Protein AF-A0A2N1PVU5-F1 (afdb_monomer_lite)

Sequence (95 aa):
MIFLVSFIALFIFFNIFYLIAQIKKNNGIADIAWGLGFVVVAITTLIYQGDYSVHQLVITCLVALWGLRLFFYIGLRNWSKPEDFRYVDMRKSWG

pLDDT: mean 90.37, std 7.98, range [55.22, 97.88]

Radius of gyration: 15.69 Å; chains: 1; bounding box: 38×25×37 Å

Foldseek 3Di:
DLVVQLVVQLVVQVVVQVVVCVVVVAPCSVQLSPLVSQLSSLVSSCVVVVDPPPVSVVVSVVSNVRSVVSNCVSCVVPVPPDHDVVVVVVVVVVD

Structure (mmCIF, N/CA/C/O backbone):
data_AF-A0A2N1PVU5-F1
#
_entry.id   AF-A0A2N1PVU5-F1
#
loop_
_atom_site.group_PDB
_atom_site.id
_atom_site.type_symbol
_atom_site.label_atom_id
_atom_site.label_alt_id
_atom_site.label_comp_id
_atom_site.label_asym_id
_atom_site.label_entity_id
_atom_site.label_seq_id
_atom_site.pdbx_PDB_ins_code
_atom_site.Cartn_x
_atom_site.Cartn_y
_atom_site.Cartn_z
_atom_site.occupancy
_atom_site.B_iso_or_equiv
_atom_site.auth_seq_id
_atom_site.auth_comp_id
_atom_site.auth_asym_id
_atom_site.auth_atom_id
_atom_site.pdbx_PDB_model_num
ATOM 1 N N . MET A 1 1 ? 0.358 -14.554 -16.232 1.00 87.25 1 MET A N 1
ATOM 2 C CA . MET A 1 1 ? 1.091 -14.920 -15.000 1.00 87.25 1 MET A CA 1
ATOM 3 C C . MET A 1 1 ? 1.312 -13.740 -14.067 1.00 87.25 1 MET A C 1
ATOM 5 O O . MET A 1 1 ? 1.058 -13.908 -12.884 1.00 87.25 1 MET A O 1
ATOM 9 N N . ILE A 1 2 ? 1.651 -12.545 -14.570 1.00 93.62 2 ILE A N 1
ATOM 10 C CA . ILE A 1 2 ? 1.801 -11.346 -13.724 1.00 93.62 2 ILE A CA 1
ATOM 11 C C . ILE A 1 2 ? 0.600 -11.077 -12.799 1.00 93.62 2 ILE A C 1
ATOM 13 O O . ILE A 1 2 ? 0.786 -10.907 -11.602 1.00 93.62 2 ILE A O 1
ATOM 17 N N . PHE A 1 3 ? -0.634 -11.155 -13.311 1.00 94.62 3 PHE A N 1
ATOM 18 C CA . PHE A 1 3 ? -1.836 -10.942 -12.495 1.00 94.62 3 PHE A CA 1
ATOM 19 C C . PHE A 1 3 ? -1.974 -11.938 -11.337 1.00 94.62 3 PHE A C 1
ATOM 21 O O . PHE A 1 3 ? -2.424 -11.556 -10.262 1.00 94.62 3 PHE A O 1
ATOM 28 N N . LEU A 1 4 ? -1.556 -13.194 -11.530 1.00 96.50 4 LEU A N 1
ATOM 29 C CA . LEU A 1 4 ? -1.588 -14.210 -10.476 1.00 96.50 4 LEU A CA 1
ATOM 30 C C . LEU A 1 4 ? -0.553 -13.900 -9.388 1.00 96.50 4 LEU A C 1
ATOM 32 O O . LEU A 1 4 ? -0.859 -14.004 -8.206 1.00 96.50 4 LEU A O 1
ATOM 36 N N . VAL A 1 5 ? 0.647 -13.467 -9.780 1.00 96.50 5 VAL A N 1
ATOM 37 C CA . VAL A 1 5 ? 1.701 -13.069 -8.835 1.00 96.50 5 VAL A CA 1
ATOM 38 C C . VAL A 1 5 ? 1.270 -11.841 -8.034 1.00 96.50 5 VAL A C 1
ATOM 40 O O . VAL A 1 5 ? 1.370 -11.849 -6.809 1.00 96.50 5 VAL A O 1
ATOM 43 N N . SER A 1 6 ? 0.708 -10.824 -8.692 1.00 95.94 6 SER A N 1
ATOM 44 C CA . SER A 1 6 ? 0.148 -9.651 -8.013 1.00 95.94 6 SER A CA 1
ATOM 45 C C . SER A 1 6 ? -1.011 -10.023 -7.085 1.00 95.94 6 SER A C 1
ATOM 47 O O . SER A 1 6 ? -1.081 -9.507 -5.973 1.00 95.94 6 SER A O 1
ATOM 49 N N . PHE A 1 7 ? -1.890 -10.944 -7.496 1.00 97.19 7 PHE A N 1
ATOM 50 C CA . PHE A 1 7 ? -2.975 -11.442 -6.650 1.00 97.19 7 PHE A CA 1
ATOM 51 C C . PHE A 1 7 ? -2.443 -12.132 -5.392 1.00 97.19 7 PHE A C 1
ATOM 53 O O . PHE A 1 7 ? -2.885 -11.805 -4.297 1.00 97.19 7 PHE A O 1
ATOM 60 N N . ILE A 1 8 ? -1.468 -13.037 -5.525 1.00 97.75 8 ILE A N 1
ATOM 61 C CA . ILE A 1 8 ? -0.861 -13.736 -4.382 1.00 97.75 8 ILE A CA 1
ATOM 62 C C . ILE A 1 8 ? -0.182 -12.735 -3.440 1.00 97.75 8 ILE A C 1
ATOM 64 O O . ILE A 1 8 ? -0.387 -12.803 -2.228 1.00 97.75 8 ILE A O 1
ATOM 68 N N . ALA A 1 9 ? 0.572 -11.773 -3.981 1.00 96.81 9 ALA A N 1
ATOM 69 C CA . ALA A 1 9 ? 1.223 -10.733 -3.189 1.00 96.81 9 ALA A CA 1
ATOM 70 C C . ALA A 1 9 ? 0.204 -9.900 -2.392 1.00 96.81 9 ALA A C 1
ATOM 72 O O . ALA A 1 9 ? 0.369 -9.706 -1.187 1.00 96.81 9 ALA A O 1
ATOM 73 N N . LEU A 1 10 ? -0.884 -9.466 -3.037 1.00 97.19 10 LEU A N 1
ATOM 74 C CA . LEU A 1 10 ? -1.967 -8.737 -2.377 1.00 97.19 10 LEU A CA 1
ATOM 75 C C . LEU A 1 10 ? -2.708 -9.594 -1.351 1.00 97.19 10 LEU A C 1
ATOM 77 O O . LEU A 1 10 ? -3.015 -9.109 -0.266 1.00 97.19 10 LEU A O 1
ATOM 81 N N . PHE A 1 11 ? -2.981 -10.859 -1.665 1.00 97.50 11 PHE A N 1
ATOM 82 C CA . PHE A 1 11 ? -3.673 -11.772 -0.763 1.00 97.50 11 PHE A CA 1
ATOM 83 C C . PHE A 1 11 ? -2.887 -11.957 0.537 1.00 97.50 11 PHE A C 1
ATOM 85 O O . PHE A 1 11 ? -3.454 -11.815 1.620 1.00 97.50 11 PHE A O 1
ATOM 92 N N . ILE A 1 12 ? -1.578 -12.203 0.443 1.00 97.44 12 ILE A N 1
ATOM 93 C CA . ILE A 1 12 ? -0.695 -12.311 1.611 1.00 97.44 12 ILE A CA 1
ATOM 94 C C . ILE A 1 12 ? -0.674 -10.984 2.380 1.00 97.44 12 ILE A C 1
ATOM 96 O O . ILE A 1 12 ? -0.892 -10.971 3.591 1.00 97.44 12 ILE A O 1
ATOM 100 N N . PHE A 1 13 ? -0.477 -9.864 1.680 1.0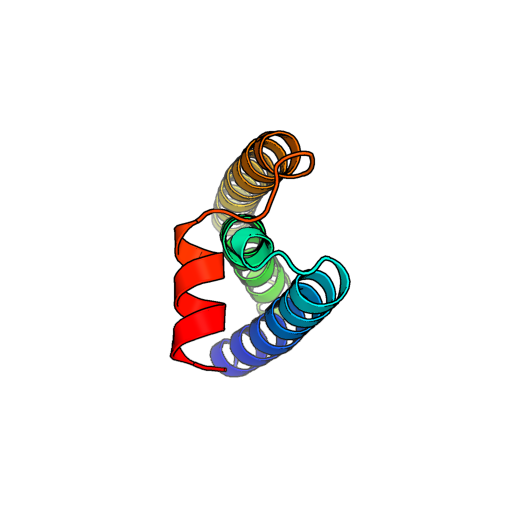0 96.94 13 PHE A N 1
ATOM 101 C CA . PHE A 1 13 ? -0.423 -8.532 2.282 1.00 96.94 13 PHE A CA 1
ATOM 102 C C . PHE A 1 13 ? -1.700 -8.185 3.068 1.00 96.94 13 PHE A C 1
ATOM 104 O O . PHE A 1 13 ? -1.623 -7.817 4.242 1.00 96.94 13 PHE A O 1
ATOM 111 N N . PHE A 1 14 ? -2.881 -8.349 2.467 1.00 96.06 14 PHE A N 1
ATOM 112 C CA . PHE A 1 14 ? -4.146 -8.029 3.131 1.00 96.06 14 PHE A CA 1
ATOM 113 C C . PHE A 1 14 ? -4.488 -8.995 4.261 1.00 96.06 14 PHE A C 1
ATOM 115 O O . PHE A 1 14 ? -5.049 -8.553 5.260 1.00 96.06 14 P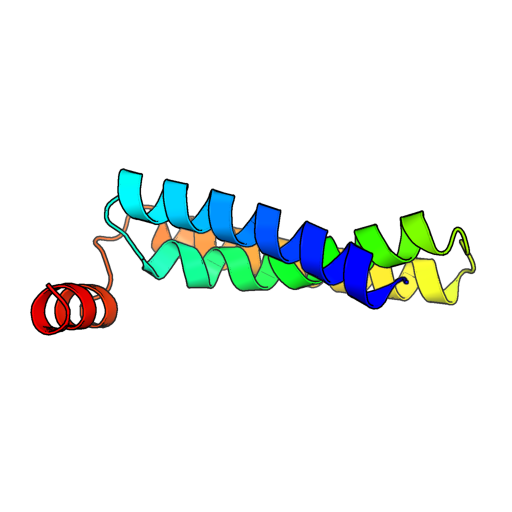HE A O 1
ATOM 122 N N . ASN A 1 15 ? -4.106 -10.273 4.172 1.00 96.44 15 ASN A N 1
ATOM 123 C CA . ASN A 1 15 ? -4.272 -11.200 5.294 1.00 96.44 15 ASN A CA 1
ATOM 124 C C . ASN A 1 15 ? -3.411 -10.796 6.497 1.00 96.44 15 ASN A C 1
ATOM 126 O O . ASN A 1 15 ? -3.899 -10.815 7.624 1.00 96.44 15 ASN A O 1
ATOM 130 N N . ILE A 1 16 ? -2.166 -10.361 6.278 1.00 95.81 16 ILE A N 1
ATOM 131 C CA . ILE A 1 16 ? -1.312 -9.846 7.360 1.00 95.81 16 ILE A CA 1
ATOM 132 C C . ILE A 1 16 ? -1.972 -8.629 8.021 1.00 95.81 16 ILE A C 1
ATOM 134 O O . ILE A 1 16 ? -2.107 -8.587 9.245 1.00 95.81 16 ILE A O 1
ATOM 138 N N . PHE A 1 17 ? -2.441 -7.661 7.230 1.00 93.44 17 PHE A N 1
ATOM 139 C CA . PHE A 1 17 ? -3.125 -6.479 7.766 1.00 93.44 17 PHE A CA 1
ATOM 140 C C . PHE A 1 17 ? -4.439 -6.818 8.471 1.00 93.44 17 PHE A C 1
ATOM 142 O O . PHE A 1 17 ? -4.754 -6.208 9.492 1.00 93.44 17 PHE A O 1
ATOM 149 N N . TYR A 1 18 ? -5.177 -7.811 7.982 1.00 92.56 18 TYR A N 1
ATOM 150 C CA . TYR A 1 18 ? -6.382 -8.308 8.633 1.00 92.56 18 TYR A CA 1
ATOM 151 C C . TYR A 1 18 ? -6.077 -8.915 10.007 1.00 92.56 18 TYR A C 1
ATOM 153 O O . TYR A 1 18 ? -6.744 -8.577 10.984 1.00 92.56 18 TYR A O 1
ATOM 161 N N . LEU A 1 19 ? -5.034 -9.743 10.124 1.00 94.12 19 LEU A N 1
ATOM 162 C CA . LEU A 1 19 ? -4.603 -10.290 11.415 1.00 94.12 19 LEU A CA 1
ATOM 163 C C . LEU A 1 19 ? -4.199 -9.174 12.388 1.00 94.12 19 LEU A C 1
ATOM 165 O O . LEU A 1 19 ? -4.623 -9.183 13.545 1.00 94.12 19 LEU A O 1
ATOM 169 N N . ILE A 1 20 ? -3.457 -8.167 11.916 1.00 90.69 20 ILE A N 1
ATOM 170 C CA . ILE A 1 20 ? -3.103 -6.985 12.720 1.00 90.69 20 I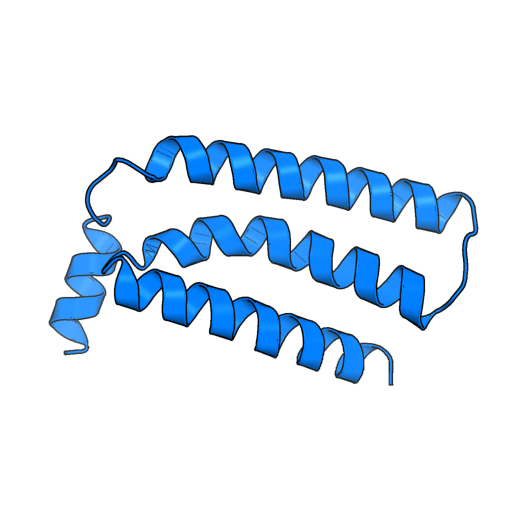LE A CA 1
ATOM 171 C C . ILE A 1 20 ? -4.367 -6.233 13.172 1.00 90.69 20 ILE A C 1
ATOM 173 O O . ILE A 1 20 ? -4.460 -5.843 14.338 1.00 90.69 20 ILE A O 1
ATOM 177 N N . ALA A 1 21 ? -5.352 -6.064 12.285 1.00 89.88 21 ALA A N 1
ATOM 178 C CA . ALA A 1 21 ? -6.637 -5.435 12.588 1.00 89.88 21 ALA A CA 1
ATOM 179 C C . ALA A 1 21 ? -7.419 -6.188 13.672 1.00 89.88 21 ALA A C 1
ATOM 181 O O . ALA A 1 21 ? -7.960 -5.553 14.581 1.00 89.88 21 ALA A O 1
ATOM 182 N N . GLN A 1 22 ? -7.422 -7.525 13.636 1.00 89.75 22 GLN A N 1
ATOM 183 C CA . GLN A 1 22 ? -8.069 -8.341 14.666 1.00 89.75 22 GLN A CA 1
ATOM 184 C C . GLN A 1 22 ? -7.356 -8.242 16.017 1.00 89.75 22 GLN A C 1
ATOM 186 O O . GLN A 1 22 ? -8.016 -8.033 17.035 1.00 89.75 22 GLN A O 1
ATOM 191 N N . ILE A 1 23 ? -6.020 -8.308 16.041 1.00 88.50 23 ILE A N 1
ATOM 192 C CA . ILE A 1 23 ? -5.231 -8.187 17.281 1.00 88.50 23 ILE A CA 1
ATOM 193 C C . ILE A 1 23 ? -5.449 -6.816 17.931 1.00 88.50 23 ILE A C 1
ATOM 195 O O . ILE A 1 23 ? -5.659 -6.724 19.140 1.00 88.50 23 ILE A O 1
ATOM 199 N N . LYS A 1 24 ? -5.445 -5.743 17.133 1.00 84.81 24 LYS A N 1
ATOM 200 C CA . LYS A 1 24 ? -5.702 -4.381 17.620 1.00 84.81 24 LYS A CA 1
ATOM 201 C C . LYS A 1 24 ? -7.182 -4.074 17.856 1.00 84.81 24 LYS A C 1
ATOM 203 O O . LYS A 1 24 ? -7.473 -2.986 18.345 1.00 84.81 24 LYS A O 1
ATOM 208 N N . LYS A 1 25 ? -8.098 -4.991 17.513 1.00 84.00 25 LYS A N 1
ATOM 209 C CA . LYS A 1 25 ? -9.556 -4.777 17.517 1.00 84.00 25 LYS A CA 1
ATOM 210 C C . LYS A 1 25 ? -9.945 -3.455 16.841 1.00 84.00 25 LYS A C 1
ATOM 212 O O . LYS A 1 25 ? -10.770 -2.707 17.350 1.00 84.00 25 LYS A O 1
ATOM 217 N N . ASN A 1 26 ? -9.290 -3.147 15.723 1.00 84.31 26 ASN A N 1
ATOM 218 C CA . ASN A 1 26 ? -9.510 -1.918 14.972 1.00 84.31 26 ASN A CA 1
ATOM 219 C C . ASN A 1 26 ? -9.442 -2.218 13.474 1.00 84.31 26 ASN A C 1
ATOM 221 O O . ASN A 1 26 ? -8.363 -2.300 12.881 1.00 84.31 26 ASN A O 1
ATOM 225 N N . ASN A 1 27 ? -10.611 -2.361 12.857 1.00 84.50 27 ASN A N 1
ATOM 226 C CA . ASN A 1 27 ? -10.734 -2.645 11.431 1.00 84.50 27 ASN A CA 1
ATOM 227 C C . ASN A 1 27 ? -10.411 -1.422 10.551 1.00 84.50 27 ASN A C 1
ATOM 229 O O . ASN A 1 27 ? -10.160 -1.592 9.360 1.00 84.50 27 ASN A O 1
ATOM 233 N N . GLY A 1 28 ? -10.279 -0.219 11.126 1.00 82.81 28 GLY A N 1
ATOM 234 C CA . GLY A 1 28 ? -9.766 0.970 10.430 1.00 82.81 28 GLY A CA 1
ATOM 235 C C . GLY A 1 28 ? -8.307 0.848 9.982 1.00 82.81 28 GLY A C 1
ATOM 236 O O . GLY A 1 28 ? -7.812 1.669 9.213 1.00 82.81 28 GLY A O 1
ATOM 237 N N . ILE A 1 29 ? -7.610 -0.210 10.404 1.00 86.56 29 ILE A N 1
ATOM 238 C CA . ILE A 1 29 ? -6.284 -0.570 9.894 1.00 86.56 29 ILE A CA 1
ATOM 239 C C . ILE A 1 29 ? -6.327 -0.975 8.413 1.00 86.56 29 ILE A C 1
ATOM 241 O O . ILE A 1 29 ? -5.341 -0.777 7.701 1.00 86.56 29 ILE A O 1
ATOM 245 N N . ALA A 1 30 ? -7.470 -1.454 7.913 1.00 87.56 30 ALA A N 1
ATOM 246 C CA . ALA A 1 30 ? -7.651 -1.733 6.490 1.00 87.56 30 ALA A CA 1
ATOM 247 C C . ALA A 1 30 ? -7.509 -0.465 5.623 1.00 87.56 30 ALA A C 1
ATOM 249 O O . ALA A 1 30 ? -6.896 -0.522 4.557 1.00 87.56 30 ALA A O 1
ATOM 250 N N . ASP A 1 31 ? -7.977 0.691 6.111 1.00 86.25 31 ASP A N 1
ATOM 251 C CA . ASP A 1 31 ? -7.844 1.973 5.402 1.00 86.25 31 ASP A CA 1
ATOM 252 C C . ASP A 1 31 ? -6.378 2.403 5.268 1.00 86.25 31 ASP A C 1
ATOM 254 O O . ASP A 1 31 ? -5.979 3.020 4.280 1.00 86.25 31 ASP A O 1
ATOM 258 N N . ILE A 1 32 ? -5.556 2.044 6.258 1.00 88.62 32 ILE A N 1
ATOM 259 C CA . ILE A 1 32 ? -4.115 2.289 6.236 1.00 88.62 32 ILE A CA 1
ATOM 260 C C . ILE A 1 32 ? -3.451 1.358 5.207 1.00 88.62 32 ILE A C 1
ATOM 262 O O . ILE A 1 32 ? -2.657 1.812 4.384 1.00 88.62 32 ILE A O 1
ATOM 266 N N . ALA A 1 33 ? -3.825 0.075 5.199 1.00 92.00 33 ALA A N 1
ATOM 267 C CA . ALA A 1 33 ? -3.288 -0.938 4.288 1.00 92.00 33 ALA A CA 1
ATOM 268 C C . ALA A 1 33 ? -3.486 -0.586 2.806 1.00 92.00 33 ALA A C 1
ATOM 270 O O . ALA A 1 33 ? -2.638 -0.902 1.974 1.00 92.00 33 ALA A O 1
ATOM 271 N N . TRP A 1 34 ? -4.593 0.081 2.471 1.00 88.94 34 TRP A N 1
ATOM 272 C CA . TRP A 1 34 ? -4.998 0.310 1.085 1.00 88.94 34 TRP A CA 1
ATOM 273 C C . TRP A 1 34 ? -3.965 1.099 0.272 1.00 88.94 34 TRP A C 1
ATOM 275 O O . TRP A 1 34 ? -3.610 0.696 -0.835 1.00 88.94 34 TRP A O 1
ATOM 285 N N . GLY A 1 35 ? -3.403 2.167 0.849 1.00 91.56 35 GLY A N 1
ATOM 286 C CA . GLY A 1 35 ? -2.348 2.954 0.200 1.00 91.56 35 GLY A CA 1
ATOM 287 C C . GLY A 1 35 ? -1.078 2.141 -0.075 1.00 91.56 35 GLY A C 1
ATOM 288 O O . GLY A 1 35 ? -0.490 2.256 -1.148 1.00 91.56 35 GLY A O 1
ATOM 289 N N . LEU A 1 36 ? -0.692 1.268 0.860 1.00 94.69 36 LEU A N 1
ATOM 290 C CA . LEU A 1 36 ? 0.451 0.365 0.694 1.00 94.69 36 LEU A CA 1
ATOM 291 C C . LEU A 1 36 ? 0.178 -0.756 -0.315 1.00 94.69 36 LEU A C 1
ATOM 293 O O . LEU A 1 36 ? 1.109 -1.182 -0.992 1.00 94.69 36 LEU A O 1
ATOM 297 N N . GLY A 1 37 ? -1.069 -1.210 -0.462 1.00 96.25 37 GLY A N 1
ATOM 298 C CA . GLY A 1 37 ? -1.439 -2.243 -1.434 1.00 96.25 37 GLY A CA 1
ATOM 299 C C . GLY A 1 37 ? -1.041 -1.872 -2.867 1.00 96.25 37 GLY A C 1
ATOM 300 O O . GLY A 1 37 ? -0.485 -2.699 -3.589 1.00 96.25 37 GLY A O 1
ATOM 301 N N . PHE A 1 38 ? -1.215 -0.605 -3.259 1.00 95.44 38 PHE A N 1
ATOM 302 C CA . PHE A 1 38 ? -0.752 -0.107 -4.562 1.00 95.44 38 PHE A CA 1
ATOM 303 C C . PHE A 1 38 ? 0.773 -0.153 -4.707 1.00 95.44 38 PHE A C 1
ATOM 305 O O . PHE A 1 38 ? 1.282 -0.513 -5.769 1.00 95.44 38 PHE A O 1
ATOM 312 N N . VAL A 1 39 ? 1.505 0.162 -3.636 1.00 97.06 39 VAL A N 1
ATOM 313 C CA . VAL A 1 39 ? 2.974 0.086 -3.611 1.00 97.06 39 VAL A CA 1
ATOM 314 C C . VAL A 1 39 ? 3.442 -1.360 -3.768 1.00 97.06 39 VAL A C 1
ATOM 316 O O . VAL A 1 39 ? 4.350 -1.625 -4.553 1.00 97.06 39 VAL A O 1
ATOM 319 N N . VAL A 1 40 ? 2.786 -2.304 -3.085 1.00 97.12 40 VAL A N 1
ATOM 320 C CA . VAL A 1 40 ? 3.069 -3.742 -3.210 1.00 97.12 40 VAL A CA 1
ATOM 321 C C . VAL A 1 40 ? 2.891 -4.202 -4.651 1.00 97.12 40 VAL A C 1
ATOM 323 O O . VAL A 1 40 ? 3.773 -4.882 -5.171 1.00 97.12 40 VAL A O 1
ATOM 326 N N . VAL A 1 41 ? 1.804 -3.809 -5.321 1.00 96.81 41 VAL A N 1
ATOM 327 C CA . VAL A 1 41 ? 1.584 -4.167 -6.731 1.00 96.81 41 VAL A CA 1
ATOM 328 C C . VAL A 1 41 ? 2.675 -3.580 -7.614 1.00 96.81 41 VAL A C 1
ATOM 330 O O . VAL A 1 41 ? 3.283 -4.340 -8.357 1.00 96.81 41 VAL A O 1
ATOM 333 N N . ALA A 1 42 ? 2.964 -2.281 -7.496 1.00 96.25 42 ALA A N 1
ATOM 334 C CA . ALA A 1 42 ? 3.955 -1.604 -8.333 1.00 96.25 42 ALA A CA 1
ATOM 335 C C . ALA A 1 42 ? 5.356 -2.230 -8.210 1.00 96.25 42 ALA A C 1
ATOM 337 O O . ALA A 1 42 ? 6.014 -2.495 -9.215 1.00 96.25 42 ALA A O 1
ATOM 338 N N . ILE A 1 43 ? 5.790 -2.539 -6.985 1.00 96.81 43 ILE A N 1
ATOM 339 C CA . ILE A 1 43 ? 7.074 -3.209 -6.737 1.00 96.81 43 ILE A CA 1
ATOM 340 C C . ILE A 1 43 ? 7.049 -4.642 -7.277 1.00 96.81 43 ILE A C 1
ATOM 342 O O . ILE A 1 43 ? 7.991 -5.070 -7.939 1.00 96.81 43 ILE A O 1
ATOM 346 N N . THR A 1 44 ? 5.965 -5.382 -7.030 1.00 96.81 44 THR A N 1
ATOM 347 C CA . THR A 1 44 ? 5.825 -6.773 -7.487 1.00 96.81 44 THR A CA 1
ATOM 348 C C . THR A 1 44 ? 5.863 -6.859 -9.011 1.00 96.81 44 THR A C 1
ATOM 350 O O . THR A 1 44 ? 6.540 -7.729 -9.554 1.00 96.81 44 THR A O 1
ATOM 353 N N . THR A 1 45 ? 5.178 -5.951 -9.711 1.00 95.69 45 THR A N 1
ATOM 354 C CA . THR A 1 45 ? 5.178 -5.898 -11.176 1.00 95.69 45 THR A CA 1
ATOM 355 C C . THR A 1 45 ? 6.545 -5.515 -11.721 1.00 95.69 45 THR A C 1
ATOM 357 O O . THR A 1 45 ? 7.016 -6.181 -12.637 1.00 95.69 45 THR A O 1
ATOM 360 N N . LEU A 1 46 ? 7.216 -4.525 -11.119 1.00 96.06 46 LEU A N 1
ATOM 361 C CA . LEU A 1 46 ? 8.556 -4.102 -11.531 1.00 96.06 46 LEU A CA 1
ATOM 362 C C . LEU A 1 46 ? 9.568 -5.255 -11.416 1.00 96.06 46 LEU A C 1
ATOM 364 O O . LEU A 1 46 ? 10.306 -5.534 -12.356 1.00 96.06 46 LEU A O 1
ATOM 368 N N . ILE A 1 47 ? 9.568 -5.970 -10.285 1.00 96.12 47 ILE A N 1
ATOM 369 C CA . ILE A 1 47 ? 10.478 -7.102 -10.051 1.00 96.12 47 ILE A CA 1
ATOM 370 C C . ILE A 1 47 ? 10.149 -8.277 -10.976 1.00 96.12 47 ILE A C 1
ATOM 372 O O . ILE A 1 47 ? 11.055 -8.861 -11.561 1.00 96.12 47 ILE A O 1
ATOM 376 N N . TYR A 1 48 ? 8.869 -8.637 -11.108 1.00 95.75 48 TYR A N 1
ATOM 377 C CA . TYR A 1 48 ? 8.462 -9.792 -11.911 1.00 95.75 48 TYR A CA 1
ATOM 378 C C . TYR A 1 48 ? 8.744 -9.595 -13.400 1.00 95.75 48 TYR A C 1
ATOM 380 O O . TYR A 1 48 ? 9.115 -10.539 -14.094 1.00 95.75 48 TYR A O 1
ATOM 388 N N . GLN A 1 49 ? 8.528 -8.380 -13.900 1.00 93.94 49 GLN A N 1
ATOM 389 C CA . GLN A 1 49 ? 8.709 -8.063 -15.310 1.00 93.94 49 GLN A CA 1
ATOM 390 C C . GLN A 1 49 ? 10.182 -7.818 -15.654 1.00 93.94 49 GLN A C 1
ATOM 392 O O . GLN A 1 49 ? 10.571 -8.036 -16.799 1.00 93.94 49 GLN A O 1
ATOM 397 N N . GLY A 1 50 ? 10.995 -7.406 -14.671 1.00 92.50 50 GLY A N 1
ATOM 398 C CA . GLY A 1 50 ? 12.438 -7.202 -14.825 1.00 92.50 50 GLY A CA 1
ATOM 399 C C . GLY A 1 50 ? 12.810 -6.075 -15.794 1.00 92.50 50 GLY A C 1
ATOM 400 O O . GLY A 1 50 ? 13.969 -5.966 -16.187 1.00 92.50 50 GLY A O 1
ATOM 401 N N . ASP A 1 51 ? 11.838 -5.254 -16.199 1.00 91.00 51 ASP A N 1
ATOM 402 C CA . ASP A 1 51 ? 12.052 -4.082 -17.040 1.00 91.00 51 ASP A CA 1
ATOM 403 C C . ASP A 1 51 ? 12.288 -2.863 -16.145 1.00 91.00 51 ASP A C 1
ATOM 405 O O . ASP A 1 51 ? 11.395 -2.377 -15.459 1.00 91.00 51 ASP A O 1
ATOM 409 N N . TYR A 1 52 ? 13.516 -2.354 -16.166 1.00 94.75 52 TYR A N 1
ATOM 410 C CA . TYR A 1 52 ? 13.919 -1.174 -15.404 1.00 94.75 52 TYR A CA 1
ATOM 411 C C . TYR A 1 52 ? 14.040 0.068 -16.291 1.00 94.75 52 TYR A C 1
ATOM 413 O O . TYR A 1 52 ? 14.864 0.949 -16.039 1.00 94.75 52 TYR A O 1
ATOM 421 N N . SER A 1 53 ? 13.234 0.152 -17.351 1.00 96.69 53 SER A N 1
ATOM 422 C CA . SER A 1 53 ? 13.134 1.358 -18.161 1.00 96.69 53 SER A CA 1
ATOM 423 C C . SER A 1 53 ? 12.763 2.577 -17.309 1.00 96.69 53 SER A C 1
ATOM 425 O O . SER A 1 53 ? 12.061 2.492 -16.297 1.00 96.69 53 SER A O 1
ATOM 427 N N . VAL A 1 54 ? 13.229 3.752 -17.743 1.00 96.81 54 VAL A N 1
ATOM 428 C CA . VAL A 1 54 ? 13.050 5.017 -17.010 1.00 96.81 54 VAL A CA 1
ATOM 429 C C . VAL A 1 54 ? 11.579 5.267 -16.677 1.00 96.81 54 VAL A C 1
ATOM 431 O O . VAL A 1 54 ? 11.261 5.691 -15.571 1.00 96.81 54 VAL A O 1
ATOM 434 N N . HIS A 1 55 ? 10.667 4.962 -17.604 1.00 95.75 55 HIS A N 1
ATOM 435 C CA . HIS A 1 55 ? 9.242 5.190 -17.393 1.00 95.75 55 HIS A CA 1
ATOM 436 C C . HIS A 1 55 ? 8.660 4.274 -16.302 1.00 95.75 55 HIS A C 1
ATOM 438 O O . HIS A 1 55 ? 7.928 4.756 -15.437 1.00 95.75 55 HIS A O 1
ATOM 444 N N . GLN A 1 56 ? 9.034 2.986 -16.273 1.00 95.69 56 GLN A N 1
ATOM 445 C CA . GLN A 1 56 ? 8.589 2.060 -15.224 1.00 95.69 56 GLN A CA 1
ATOM 446 C C . GLN A 1 56 ? 9.117 2.455 -13.844 1.00 95.69 56 GLN A C 1
ATOM 448 O O . GLN A 1 56 ? 8.364 2.447 -12.865 1.00 95.69 56 GLN A O 1
ATOM 453 N N . LEU A 1 57 ? 10.389 2.855 -13.766 1.00 97.50 57 LEU A N 1
ATOM 454 C CA . LEU A 1 57 ? 10.992 3.330 -12.523 1.00 97.50 57 LEU A CA 1
ATOM 455 C C . LEU A 1 57 ? 10.305 4.600 -12.018 1.00 97.50 57 LEU A C 1
ATOM 457 O O . LEU A 1 57 ? 9.935 4.663 -10.849 1.00 97.50 57 LEU A O 1
ATOM 461 N N . VAL A 1 58 ? 10.060 5.579 -12.893 1.00 97.88 58 VAL A N 1
ATOM 462 C CA . VAL A 1 58 ? 9.380 6.830 -12.524 1.00 97.88 58 VAL A CA 1
ATOM 463 C C . VAL A 1 58 ? 7.969 6.560 -12.006 1.00 97.88 58 VAL A C 1
ATOM 465 O O . VAL A 1 58 ? 7.618 7.059 -10.937 1.00 97.88 58 VAL A O 1
ATOM 468 N N . ILE A 1 59 ? 7.173 5.740 -12.701 1.00 96.75 59 ILE A N 1
ATOM 469 C CA . ILE A 1 59 ? 5.819 5.390 -12.243 1.00 96.75 59 ILE A CA 1
ATOM 470 C C . ILE A 1 59 ? 5.877 4.669 -10.895 1.00 96.75 59 ILE A C 1
ATOM 472 O O . ILE A 1 59 ? 5.155 5.044 -9.971 1.00 96.75 59 ILE A O 1
ATOM 476 N N . THR A 1 60 ? 6.762 3.681 -10.752 1.00 97.12 60 THR A N 1
ATOM 477 C CA . THR A 1 60 ? 6.907 2.927 -9.499 1.00 97.12 60 THR A CA 1
ATOM 478 C C . THR A 1 60 ? 7.310 3.843 -8.347 1.00 97.12 60 THR A C 1
ATOM 480 O O . THR A 1 60 ? 6.718 3.764 -7.272 1.00 97.12 60 THR A O 1
ATOM 483 N N . CYS A 1 61 ? 8.249 4.768 -8.569 1.00 97.62 61 CYS A N 1
ATOM 484 C CA . CYS A 1 61 ? 8.650 5.765 -7.581 1.00 97.62 61 CYS A CA 1
ATOM 485 C C . CYS A 1 61 ? 7.494 6.691 -7.195 1.00 97.62 61 CYS A C 1
ATOM 487 O O . CYS A 1 61 ? 7.276 6.918 -6.008 1.00 97.62 61 CYS A O 1
ATOM 489 N N . LEU A 1 62 ? 6.727 7.205 -8.159 1.00 97.88 62 LEU A N 1
ATOM 490 C CA . LEU A 1 62 ? 5.590 8.086 -7.877 1.00 97.88 62 LEU A CA 1
ATOM 491 C C . LEU A 1 62 ? 4.500 7.364 -7.074 1.00 97.88 62 LEU A C 1
ATOM 493 O O . LEU A 1 62 ? 4.006 7.911 -6.087 1.00 97.88 62 LEU A O 1
ATOM 497 N N . VAL A 1 63 ? 4.172 6.121 -7.444 1.00 97.56 63 VAL A N 1
ATOM 498 C CA . VAL A 1 63 ? 3.213 5.284 -6.707 1.00 97.56 63 VAL A CA 1
ATOM 499 C C . VAL A 1 63 ? 3.730 4.974 -5.304 1.00 97.56 63 VAL A C 1
ATOM 501 O O . VAL A 1 63 ? 2.973 5.101 -4.343 1.00 97.56 63 VAL A O 1
ATOM 504 N N . ALA A 1 64 ? 5.011 4.628 -5.160 1.00 97.25 64 ALA A N 1
ATOM 505 C CA . ALA A 1 64 ? 5.628 4.367 -3.863 1.00 97.25 64 ALA A CA 1
ATOM 506 C C . ALA A 1 64 ? 5.590 5.604 -2.959 1.00 97.25 64 ALA A C 1
ATOM 508 O O . ALA A 1 64 ? 5.142 5.512 -1.819 1.00 97.25 64 ALA A O 1
ATOM 509 N N . LEU A 1 65 ? 5.987 6.772 -3.468 1.00 97.69 65 LEU A N 1
ATOM 510 C CA . LEU A 1 65 ? 5.968 8.028 -2.716 1.00 97.69 65 LEU A CA 1
ATOM 511 C C . LEU A 1 65 ? 4.550 8.399 -2.276 1.00 97.69 65 LEU A C 1
ATOM 513 O O . LEU A 1 65 ? 4.328 8.711 -1.105 1.00 97.69 65 LEU A O 1
ATOM 517 N N . TRP A 1 66 ? 3.578 8.332 -3.186 1.00 97.00 66 TRP A N 1
ATOM 518 C CA . TRP A 1 66 ? 2.181 8.620 -2.871 1.00 97.00 66 TRP A CA 1
ATOM 519 C C . TRP A 1 66 ? 1.600 7.625 -1.857 1.00 97.00 66 TRP A C 1
ATOM 521 O O . TRP A 1 66 ? 1.000 8.040 -0.861 1.00 97.00 66 TRP A O 1
ATOM 531 N N . GLY A 1 67 ? 1.799 6.326 -2.086 1.00 96.19 67 GLY A N 1
ATOM 532 C CA . GLY A 1 67 ? 1.240 5.260 -1.260 1.00 96.19 67 GLY A CA 1
ATOM 533 C C . GLY A 1 67 ? 1.836 5.249 0.143 1.00 96.19 67 GLY A C 1
ATOM 534 O O . GLY A 1 67 ? 1.093 5.171 1.121 1.00 96.19 67 GLY A O 1
ATOM 535 N N . LEU A 1 68 ? 3.154 5.441 0.263 1.00 95.50 68 LEU A N 1
ATOM 536 C CA . LEU A 1 68 ? 3.825 5.600 1.554 1.00 95.50 68 LEU A CA 1
ATOM 537 C C . LEU A 1 68 ? 3.352 6.863 2.274 1.00 95.50 68 LEU A C 1
ATOM 539 O O . LEU A 1 68 ? 3.005 6.791 3.451 1.00 95.50 68 LEU A O 1
ATOM 543 N N . ARG A 1 69 ? 3.256 8.009 1.583 1.00 95.62 69 ARG A N 1
ATOM 544 C CA . ARG A 1 69 ? 2.722 9.247 2.177 1.00 95.62 69 ARG A CA 1
ATOM 545 C C . ARG A 1 69 ? 1.328 9.018 2.757 1.00 95.62 69 ARG A C 1
ATOM 547 O O . ARG A 1 69 ? 1.055 9.446 3.875 1.00 95.62 69 ARG A O 1
ATOM 554 N N . LEU A 1 70 ? 0.444 8.365 2.001 1.00 93.25 70 LEU A N 1
ATOM 555 C CA . LEU A 1 70 ? -0.919 8.076 2.439 1.00 93.25 70 LEU A CA 1
ATOM 556 C C . LEU A 1 70 ? -0.936 7.114 3.633 1.00 93.25 70 LEU A C 1
ATOM 558 O O . LEU A 1 70 ? -1.608 7.398 4.623 1.00 93.25 70 LEU A O 1
ATOM 562 N N . PHE A 1 71 ? -0.155 6.034 3.564 1.00 92.50 71 PHE A N 1
ATOM 563 C CA . PHE A 1 71 ? -0.009 5.055 4.639 1.00 92.50 71 PHE A CA 1
ATOM 564 C C . PHE A 1 71 ? 0.448 5.710 5.945 1.00 92.50 71 PHE A C 1
ATOM 566 O O . PHE A 1 71 ? -0.206 5.548 6.973 1.00 92.50 71 PHE A O 1
ATOM 573 N N . PHE A 1 72 ? 1.524 6.500 5.909 1.00 92.25 72 PHE A N 1
ATOM 574 C CA . PHE A 1 72 ? 2.045 7.175 7.098 1.00 92.25 72 PHE A CA 1
ATOM 575 C C . PHE A 1 72 ? 1.081 8.236 7.625 1.00 92.25 72 PHE A C 1
ATOM 577 O O . PHE A 1 72 ? 0.876 8.319 8.833 1.00 92.25 72 PHE A O 1
ATOM 584 N N . TYR A 1 73 ? 0.455 9.021 6.745 1.00 91.88 73 TYR A N 1
ATOM 585 C CA . TYR A 1 73 ? -0.489 10.059 7.154 1.00 91.88 73 TYR A CA 1
ATOM 586 C C . TYR A 1 73 ? -1.724 9.474 7.854 1.00 91.88 73 TYR A C 1
ATOM 588 O O . TYR A 1 73 ? -2.074 9.916 8.949 1.00 91.88 73 TYR A O 1
ATOM 596 N N . ILE A 1 74 ? -2.374 8.464 7.261 1.00 89.12 74 ILE A N 1
ATOM 597 C CA . ILE A 1 74 ? -3.547 7.814 7.871 1.00 89.12 74 ILE A CA 1
ATOM 598 C C . ILE A 1 74 ? -3.118 7.013 9.100 1.00 89.12 74 ILE A C 1
ATOM 600 O O . ILE A 1 74 ? -3.776 7.100 10.137 1.00 89.12 74 ILE A O 1
ATOM 604 N N . GLY A 1 75 ? -2.002 6.287 9.002 1.00 87.12 75 GLY A N 1
ATOM 605 C CA . GLY A 1 75 ? -1.425 5.509 10.089 1.00 87.12 75 GLY A CA 1
ATOM 606 C C . GLY A 1 75 ? -1.211 6.360 11.326 1.00 87.12 75 GLY A C 1
ATOM 607 O O . GLY A 1 75 ? -1.825 6.099 12.352 1.00 87.12 75 GLY A O 1
ATOM 608 N N . LEU A 1 76 ? -0.444 7.443 11.215 1.00 86.50 76 LEU A N 1
ATOM 609 C CA . LEU A 1 76 ? -0.164 8.334 12.338 1.00 86.50 76 LEU A CA 1
ATOM 610 C C . LEU A 1 76 ? -1.434 9.002 12.886 1.00 86.50 76 LEU A C 1
ATOM 612 O O . LEU A 1 76 ? -1.589 9.134 14.098 1.00 86.50 76 LEU A O 1
ATOM 616 N N . ARG A 1 77 ? -2.369 9.387 12.009 1.00 83.94 77 ARG A N 1
ATOM 617 C CA . ARG A 1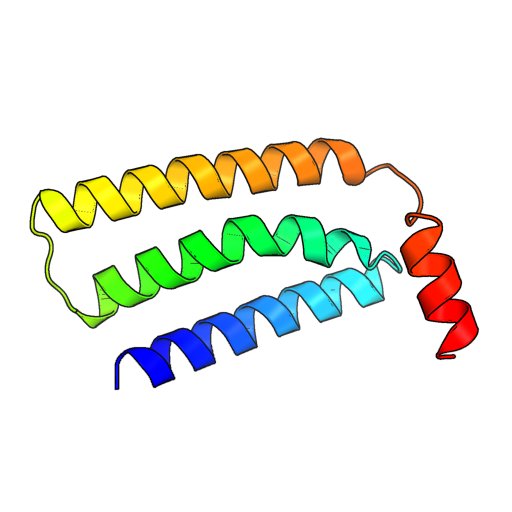 77 ? -3.621 10.043 12.414 1.00 83.94 77 ARG A CA 1
ATOM 618 C C . ARG A 1 77 ? -4.559 9.117 13.190 1.00 83.94 77 ARG A C 1
ATOM 620 O O . ARG A 1 77 ? -5.270 9.587 14.080 1.00 83.94 77 ARG A O 1
ATOM 627 N N . ASN A 1 78 ? -4.602 7.839 12.824 1.00 82.12 78 ASN A N 1
ATOM 628 C CA . ASN A 1 78 ? -5.581 6.884 13.340 1.00 82.12 78 ASN A CA 1
ATOM 629 C C . ASN A 1 78 ? -4.992 5.900 14.366 1.00 82.12 78 ASN A C 1
ATOM 631 O O . ASN A 1 78 ? -5.765 5.233 15.046 1.00 82.12 78 ASN A O 1
ATOM 635 N N . TRP A 1 79 ? -3.665 5.821 14.532 1.00 75.12 79 TRP A N 1
ATOM 636 C CA . TRP A 1 79 ? -3.017 4.820 15.396 1.00 75.12 79 TRP A CA 1
ATOM 637 C C . TRP A 1 79 ? -3.442 4.882 16.866 1.00 75.12 79 TRP A C 1
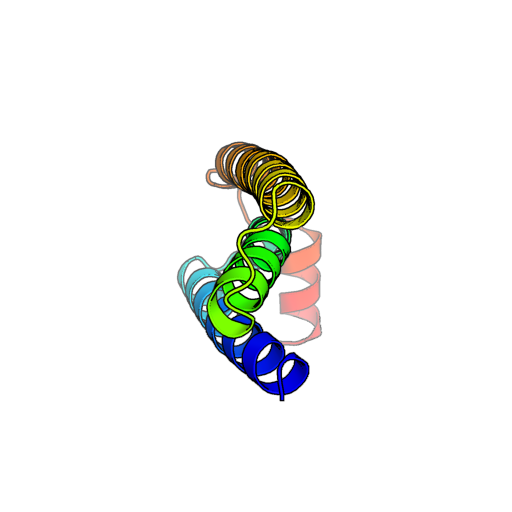ATOM 639 O O . TRP A 1 79 ? -3.590 3.843 17.505 1.00 75.12 79 TRP A O 1
ATOM 649 N N . SER A 1 80 ? -3.639 6.091 17.395 1.00 74.75 80 SER A N 1
ATOM 650 C CA . SER A 1 80 ? -3.993 6.317 18.804 1.00 74.75 80 SER A CA 1
ATOM 651 C C . SER A 1 80 ? -5.487 6.560 19.022 1.00 74.75 80 SER A C 1
ATOM 653 O O . SER A 1 80 ? -5.892 6.918 20.126 1.00 74.75 80 SER A O 1
ATOM 655 N N . LYS A 1 81 ? -6.314 6.422 17.979 1.00 74.75 81 LYS A N 1
ATOM 656 C CA . LYS A 1 81 ? -7.756 6.654 18.079 1.00 74.75 81 LYS A CA 1
ATOM 657 C C . LYS A 1 81 ? -8.493 5.340 18.354 1.00 74.75 81 LYS A C 1
ATOM 659 O O . LYS A 1 81 ? -8.078 4.300 17.835 1.00 74.75 81 LYS A O 1
ATOM 664 N N . PRO A 1 82 ? -9.578 5.373 19.150 1.00 74.38 82 PRO A N 1
ATOM 665 C CA . PRO A 1 82 ? -10.478 4.232 19.255 1.00 74.38 82 PRO A CA 1
ATOM 666 C C . PRO A 1 82 ? -11.024 3.854 17.871 1.00 74.38 82 PRO A C 1
ATOM 668 O O . PRO A 1 82 ? -11.034 4.680 16.955 1.00 74.38 82 PRO A O 1
ATOM 671 N N . GLU A 1 83 ? -11.434 2.591 17.721 1.00 76.06 83 GLU A N 1
ATOM 672 C CA . GLU A 1 83 ? -12.031 2.085 16.481 1.00 76.06 83 GLU A CA 1
ATOM 673 C C . GLU A 1 83 ? -13.179 3.005 16.033 1.00 76.06 83 GLU A C 1
ATOM 675 O O . GLU A 1 83 ? -14.001 3.427 16.849 1.00 76.06 83 GLU A O 1
ATOM 680 N N . ASP A 1 84 ? -13.199 3.352 14.741 1.00 80.38 84 ASP A N 1
ATOM 681 C CA . ASP A 1 84 ? -14.239 4.211 14.169 1.00 80.38 84 ASP A CA 1
ATOM 682 C C . ASP A 1 84 ? -15.621 3.575 14.402 1.00 80.38 84 ASP A C 1
ATOM 684 O O . ASP A 1 84 ? -15.786 2.363 14.223 1.00 80.38 84 ASP A O 1
ATOM 688 N N . PHE A 1 85 ? -16.613 4.389 14.777 1.00 78.44 85 PHE A N 1
ATOM 689 C CA . PHE A 1 85 ? -17.985 3.949 15.054 1.00 78.44 85 PHE A CA 1
ATOM 690 C C . PHE A 1 85 ? -18.540 3.074 13.926 1.00 78.44 85 PHE A C 1
ATOM 692 O O . PHE A 1 85 ? -19.198 2.070 14.184 1.00 78.44 85 PHE A O 1
ATOM 699 N N . ARG A 1 86 ? -18.177 3.383 12.675 1.00 77.19 86 ARG A N 1
ATOM 700 C CA . ARG A 1 86 ? -18.613 2.638 11.495 1.00 77.19 86 ARG A CA 1
ATOM 701 C C . ARG A 1 86 ? -18.151 1.177 11.527 1.00 77.19 86 ARG A C 1
ATOM 703 O O . ARG A 1 86 ? -18.916 0.280 11.186 1.00 77.19 86 ARG A O 1
ATOM 710 N N . TYR A 1 87 ? -16.913 0.929 11.958 1.00 79.94 87 TYR A N 1
ATOM 711 C CA . TYR A 1 87 ? -16.363 -0.424 12.087 1.00 79.94 87 TYR A CA 1
ATOM 712 C C . TYR A 1 87 ? -16.902 -1.154 13.317 1.00 79.94 87 TYR A C 1
ATOM 714 O O . TYR A 1 87 ? -17.115 -2.366 13.258 1.00 79.94 87 TYR A O 1
ATOM 722 N N . VAL A 1 88 ? -17.178 -0.426 14.401 1.00 79.88 88 VAL A N 1
ATOM 723 C CA . VAL A 1 88 ? -17.833 -0.975 15.595 1.00 79.88 88 VAL A CA 1
ATOM 724 C C . VAL A 1 88 ? -19.249 -1.454 15.266 1.00 79.88 88 VAL A C 1
ATOM 726 O O . VAL A 1 88 ? -19.619 -2.565 15.642 1.00 79.88 88 VAL A O 1
ATOM 729 N N . ASP A 1 89 ? -20.033 -0.660 14.538 1.00 81.88 89 ASP A N 1
ATOM 730 C CA . ASP A 1 89 ? -21.405 -1.013 14.159 1.00 81.88 89 ASP A CA 1
ATOM 731 C C . ASP A 1 89 ? -21.443 -2.190 13.178 1.00 81.88 89 ASP A C 1
ATOM 733 O O . ASP A 1 89 ? -22.271 -3.092 13.323 1.00 81.88 89 ASP A O 1
ATOM 737 N N . MET A 1 90 ? -20.495 -2.258 12.235 1.00 81.06 90 MET A N 1
ATOM 738 C CA . MET A 1 90 ? -20.309 -3.448 11.393 1.00 81.06 90 MET A CA 1
ATOM 739 C C . MET A 1 90 ? -19.977 -4.687 12.233 1.00 81.06 90 MET A C 1
ATOM 741 O O . MET A 1 90 ? -20.578 -5.739 12.040 1.00 81.06 90 MET A O 1
ATOM 745 N N . ARG A 1 91 ? -19.072 -4.567 13.214 1.00 79.56 91 ARG A N 1
ATOM 746 C CA . ARG A 1 91 ? -18.708 -5.676 14.112 1.00 79.56 91 ARG A CA 1
ATOM 747 C C . ARG A 1 91 ? -19.900 -6.161 14.942 1.00 79.56 91 ARG A C 1
A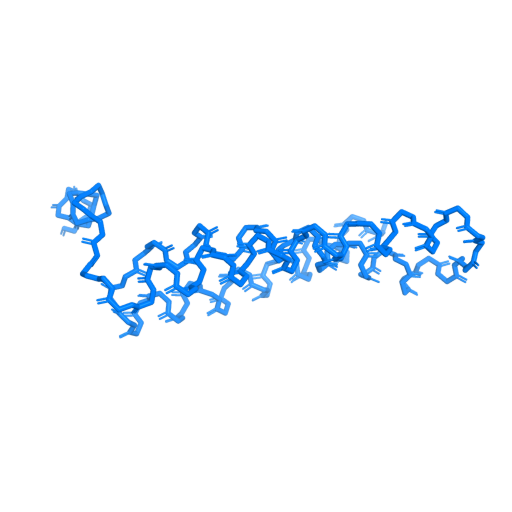TOM 749 O O . ARG A 1 91 ? -20.018 -7.357 15.164 1.00 79.56 91 ARG A O 1
ATOM 756 N N . LYS A 1 92 ? -20.773 -5.254 15.388 1.00 80.19 92 LYS A N 1
ATOM 757 C CA . LYS A 1 92 ? -21.989 -5.584 16.154 1.00 80.19 92 LYS A CA 1
ATOM 758 C C . LYS A 1 92 ? -23.113 -6.183 15.311 1.00 80.19 92 LYS A C 1
ATOM 760 O O . LYS A 1 92 ? -23.933 -6.901 15.856 1.00 80.19 92 LYS A O 1
ATOM 765 N N . SER A 1 93 ? -23.202 -5.828 14.031 1.00 81.88 93 SER A N 1
ATOM 766 C CA . SER A 1 93 ? -24.263 -6.322 13.140 1.00 81.88 93 SER A CA 1
ATOM 767 C C . SER A 1 93 ? -23.924 -7.659 12.485 1.00 81.88 93 SER A C 1
ATOM 769 O O . SER A 1 93 ? -24.830 -8.382 12.086 1.00 81.88 93 SER A O 1
ATOM 771 N N . TRP A 1 94 ? -22.634 -7.973 12.355 1.00 72.25 94 TRP A N 1
ATOM 772 C CA . TRP A 1 94 ? -22.145 -9.214 11.748 1.00 72.25 94 TRP A CA 1
ATOM 773 C C . TRP A 1 94 ? -21.671 -10.245 12.785 1.00 72.25 94 TRP A C 1
ATOM 775 O O . TRP A 1 94 ? -21.386 -11.380 12.405 1.00 72.25 94 TRP A O 1
ATOM 785 N N . GLY A 1 95 ? -21.527 -9.838 14.051 1.00 55.22 95 GLY A N 1
ATOM 786 C CA . GLY A 1 95 ? -21.234 -10.716 15.189 1.00 55.22 95 GLY A CA 1
ATOM 787 C C . GLY A 1 95 ? -22.505 -11.215 15.853 1.00 55.22 95 GLY A C 1
ATOM 788 O O . GLY A 1 95 ? -22.449 -12.340 16.391 1.00 55.22 95 GLY A O 1
#

Secondary structure (DSSP, 8-state):
-HHHHHHHHHHHHHHHHHHHHHHTT-TTHHHHHHHHHHHHHHHHHHHHH----HHHHHHHHHHHHHHHHHHHHHHHHHTTSPPPHHHHHHHHHH-